Protein AF-A0A4Z2EC33-F1 (afdb_monomer_lite)

Radius of gyration: 22.21 Å; chains: 1; bounding box: 52×62×35 Å

Secondary structure (DSSP, 8-state):
----------GGG--TTEEE---EEEETTEEEE-GGGSS-EEE-----S-HHHHHHHHHHHTTS---PPPP-

Sequence (72 aa):
MTCQARTSYTEDEVLWGHRFESCISLEKGAFRVDCSAFDKTFEVQMSSLSARDSRRAGDDDAGRVSGEAPLR

pLDDT: mean 86.53, std 17.69, range [45.97, 98.31]

InterPro domains:
  IPR013518 Potassium channel, inwardly rectifying, Kir, cytoplasmic [G3DSA:2.60.40.1400] (1-65)
  IPR014756 Immunoglobulin E-set [SSF81296] (1-56)
  IPR016449 Potassium channel, inwardly rectifying, Kir [PR01320] (7-24)
  IPR016449 Potassium channel, inwardly rectifying, Kir [PR01320] (31-45)
  IPR016449 Potassium channel, inwardly rectifying, Kir [PTHR11767] (1-56)
  IPR041647 Inward rectifier potassium channel, C-terminal [PF17655] (1-55)

Foldseek 3Di:
DDDDDDDDDDPVRDDPQKDQDDQWDQDPNDIDGNPVSGPDIDGHDDDPDDPVVVVVVVVVVVPPPDDDDDDD

Structure (mmCIF, N/CA/C/O backbone):
data_AF-A0A4Z2EC33-F1
#
_entry.id   AF-A0A4Z2EC33-F1
#
loop_
_atom_site.group_PDB
_atom_site.id
_atom_site.type_symbol
_atom_site.label_atom_id
_atom_site.label_alt_id
_atom_site.label_comp_id
_atom_site.label_asym_id
_atom_site.label_entity_id
_atom_site.label_seq_id
_atom_site.pdbx_PDB_ins_code
_atom_site.Cartn_x
_atom_site.Cartn_y
_atom_site.Cartn_z
_atom_site.occupancy
_atom_site.B_iso_or_equiv
_atom_site.auth_seq_id
_atom_site.auth_comp_id
_atom_site.auth_asym_id
_atom_site.auth_atom_id
_atom_site.pdbx_PDB_model_num
ATOM 1 N N . MET A 1 1 ? -0.248 -24.225 19.269 1.00 77.88 1 MET A N 1
ATOM 2 C CA . MET A 1 1 ? -0.784 -24.357 17.895 1.00 77.88 1 MET A CA 1
ATOM 3 C C . MET A 1 1 ? -0.082 -23.320 17.033 1.00 77.88 1 MET A C 1
ATOM 5 O O . MET A 1 1 ? 0.100 -22.213 17.523 1.00 77.88 1 MET A O 1
ATOM 9 N N . THR A 1 2 ? 0.366 -23.662 15.827 1.00 94.69 2 THR A N 1
ATOM 10 C CA . THR A 1 2 ? 1.022 -22.720 14.900 1.00 94.69 2 THR A CA 1
ATOM 11 C C . THR A 1 2 ? 0.194 -22.604 13.618 1.00 94.69 2 THR A C 1
ATOM 13 O O . THR A 1 2 ? -0.404 -23.586 13.184 1.00 94.69 2 THR A O 1
ATOM 16 N N . CYS A 1 3 ? 0.115 -21.400 13.043 1.00 96.12 3 CYS A N 1
ATOM 17 C CA . CYS A 1 3 ? -0.602 -21.103 11.796 1.00 96.12 3 CYS A CA 1
ATOM 18 C C . CYS A 1 3 ? 0.357 -20.429 10.803 1.00 96.12 3 CYS A C 1
ATOM 20 O O . CYS A 1 3 ? 1.239 -19.679 11.222 1.00 96.12 3 CYS A O 1
ATOM 22 N N . GLN A 1 4 ? 0.186 -20.695 9.506 1.00 97.94 4 GLN A N 1
ATOM 23 C CA . GLN A 1 4 ? 0.957 -20.081 8.426 1.00 97.94 4 GLN A CA 1
ATOM 24 C C . GLN A 1 4 ? 0.013 -19.524 7.356 1.00 97.94 4 GLN A C 1
ATOM 26 O O . GLN A 1 4 ? -0.873 -20.230 6.881 1.00 97.94 4 GLN A O 1
ATOM 31 N N . ALA A 1 5 ? 0.267 -18.286 6.932 1.00 97.56 5 ALA A N 1
ATOM 32 C CA . ALA A 1 5 ? -0.346 -17.657 5.766 1.00 97.56 5 ALA A CA 1
ATOM 33 C C . ALA A 1 5 ? 0.760 -17.194 4.805 1.00 97.56 5 ALA A C 1
ATOM 35 O O . ALA A 1 5 ? 1.831 -16.777 5.248 1.00 97.56 5 ALA A O 1
ATOM 36 N N . ARG A 1 6 ? 0.527 -17.311 3.494 1.00 98.12 6 ARG A N 1
ATOM 37 C CA . ARG A 1 6 ? 1.473 -16.929 2.433 1.00 98.12 6 ARG A CA 1
ATOM 38 C C . ARG A 1 6 ? 0.718 -16.211 1.318 1.00 98.12 6 ARG A C 1
ATOM 40 O O . ARG A 1 6 ? -0.415 -16.579 1.029 1.00 98.12 6 ARG A O 1
ATOM 47 N N . THR A 1 7 ? 1.371 -15.234 0.701 1.00 97.69 7 THR A N 1
ATOM 48 C CA . THR A 1 7 ? 0.909 -14.533 -0.502 1.00 97.69 7 THR A CA 1
ATOM 49 C C . THR A 1 7 ? 2.109 -14.245 -1.408 1.00 97.69 7 THR A C 1
ATOM 51 O O . THR A 1 7 ? 3.255 -14.348 -0.959 1.00 97.69 7 THR A O 1
ATOM 54 N N . SER A 1 8 ? 1.861 -13.911 -2.668 1.00 98.00 8 SER A N 1
ATOM 55 C CA . SER A 1 8 ? 2.870 -13.564 -3.673 1.00 98.00 8 SER A CA 1
ATOM 56 C C . SER A 1 8 ? 2.364 -12.423 -4.545 1.00 98.00 8 SER A C 1
ATOM 58 O O . SER A 1 8 ? 1.155 -12.285 -4.695 1.00 98.00 8 SER A O 1
ATOM 60 N N . TYR A 1 9 ? 3.294 -11.675 -5.138 1.00 97.69 9 TYR A N 1
ATOM 61 C CA . TYR A 1 9 ? 3.010 -10.632 -6.120 1.00 97.69 9 TYR A CA 1
ATOM 62 C C . TYR A 1 9 ? 3.806 -10.916 -7.402 1.00 97.69 9 TYR A C 1
ATOM 64 O O . TYR A 1 9 ? 4.995 -11.239 -7.331 1.00 97.69 9 TYR A O 1
ATOM 72 N N . THR A 1 10 ? 3.140 -10.836 -8.545 1.00 98.31 10 THR A N 1
ATOM 73 C CA . THR A 1 10 ? 3.690 -10.851 -9.908 1.00 98.31 10 THR A CA 1
ATOM 74 C C . THR A 1 10 ? 4.222 -9.466 -10.284 1.00 98.31 10 THR A C 1
ATOM 76 O O . THR A 1 10 ? 4.003 -8.500 -9.551 1.00 98.31 10 THR A O 1
ATOM 79 N N . GLU A 1 11 ? 4.945 -9.338 -11.401 1.00 97.38 11 GLU A N 1
ATOM 80 C CA . GLU A 1 11 ? 5.504 -8.046 -11.827 1.00 97.38 11 GLU A CA 1
ATOM 81 C C . GLU A 1 11 ? 4.449 -6.937 -11.973 1.00 97.38 11 GLU A C 1
ATOM 83 O O . GLU A 1 11 ? 4.714 -5.798 -11.592 1.00 97.38 11 GLU A O 1
ATOM 88 N N . ASP A 1 12 ? 3.246 -7.281 -12.434 1.00 97.44 12 ASP A N 1
ATOM 89 C CA . ASP A 1 12 ? 2.150 -6.333 -12.659 1.00 97.44 12 ASP A CA 1
ATOM 90 C C . ASP A 1 12 ? 1.452 -5.904 -11.355 1.00 97.44 12 ASP A C 1
ATOM 92 O O . ASP A 1 12 ? 0.741 -4.900 -11.321 1.00 97.44 12 ASP A O 1
ATOM 96 N N . GLU A 1 13 ? 1.663 -6.639 -10.258 1.00 97.75 13 GLU A N 1
ATOM 97 C CA . GLU A 1 13 ? 1.099 -6.331 -8.937 1.00 97.75 13 GLU A CA 1
ATOM 98 C C . GLU A 1 13 ? 2.013 -5.404 -8.114 1.00 97.75 13 GLU A C 1
ATOM 100 O O . GLU A 1 13 ? 1.613 -4.905 -7.059 1.00 97.75 13 GLU A O 1
ATOM 105 N N . VAL A 1 14 ? 3.239 -5.142 -8.587 1.00 97.00 14 VAL A N 1
ATOM 106 C CA . VAL A 1 14 ? 4.210 -4.261 -7.923 1.00 97.00 14 VAL A CA 1
ATOM 107 C C . VAL A 1 14 ? 4.242 -2.898 -8.610 1.00 97.00 14 VAL A C 1
ATOM 109 O O . VAL A 1 14 ? 4.954 -2.669 -9.586 1.00 97.00 14 VAL A O 1
ATOM 112 N N . LEU A 1 15 ? 3.495 -1.950 -8.048 1.00 97.06 15 LEU A N 1
ATOM 113 C CA . LEU A 1 15 ? 3.351 -0.609 -8.610 1.00 97.06 15 LEU A CA 1
ATOM 114 C C . LEU A 1 15 ? 4.480 0.328 -8.143 1.00 97.06 15 LEU A C 1
ATOM 116 O O . LEU A 1 15 ? 4.525 0.755 -6.985 1.00 97.06 15 LEU A O 1
ATOM 120 N N . TRP A 1 16 ? 5.405 0.674 -9.045 1.00 96.56 16 TRP A N 1
ATOM 121 C CA . TRP A 1 16 ? 6.451 1.663 -8.758 1.00 96.56 16 TRP A CA 1
ATOM 122 C C . TRP A 1 16 ? 5.867 3.073 -8.669 1.00 96.56 16 TRP A C 1
ATOM 124 O O . TRP A 1 16 ? 5.046 3.465 -9.490 1.00 96.56 16 TRP A O 1
ATOM 134 N N . GLY A 1 17 ? 6.312 3.861 -7.691 1.00 97.12 17 GLY A N 1
ATOM 135 C CA . GLY A 1 17 ? 5.778 5.209 -7.494 1.00 97.12 17 GLY A CA 1
ATOM 136 C C . GLY A 1 17 ? 4.442 5.257 -6.757 1.00 97.12 17 GLY A C 1
ATOM 137 O O . GLY A 1 17 ? 3.848 6.322 -6.681 1.00 97.12 17 GLY A O 1
ATOM 138 N N . HIS A 1 18 ? 3.973 4.149 -6.179 1.00 98.12 18 HIS A N 1
ATOM 139 C CA . HIS A 1 18 ? 2.747 4.131 -5.383 1.00 98.12 18 HIS A CA 1
ATOM 140 C C . HIS A 1 18 ? 3.038 4.141 -3.881 1.00 98.12 18 HIS A C 1
ATOM 142 O O . HIS A 1 18 ? 3.997 3.532 -3.400 1.00 98.12 18 HIS A O 1
ATOM 148 N N . ARG A 1 19 ? 2.179 4.826 -3.123 1.00 98.12 19 ARG A N 1
ATOM 149 C CA . ARG A 1 19 ? 2.196 4.849 -1.658 1.00 98.12 19 ARG A CA 1
ATOM 150 C C . ARG A 1 19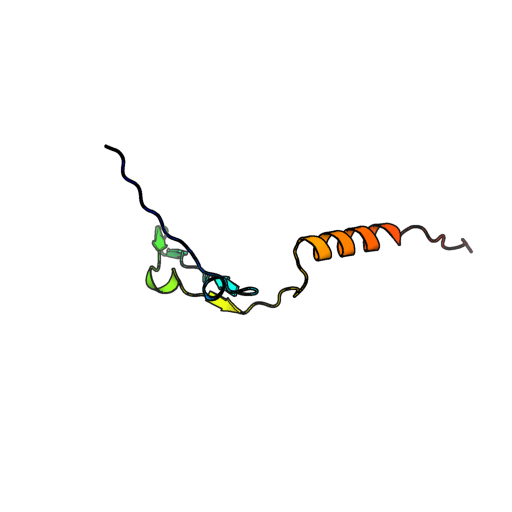 ? 0.841 4.412 -1.113 1.00 98.12 19 ARG A C 1
ATOM 152 O O . ARG A 1 19 ? -0.190 4.817 -1.640 1.00 98.12 19 ARG A O 1
ATOM 159 N N . PHE A 1 20 ? 0.854 3.614 -0.047 1.00 98.00 20 PHE A N 1
ATOM 160 C CA . PHE A 1 20 ? -0.363 3.222 0.664 1.00 98.00 20 PHE A CA 1
ATOM 161 C C . PHE A 1 20 ? -1.022 4.417 1.353 1.00 98.00 20 PHE A C 1
ATOM 163 O O . PHE A 1 20 ? -0.344 5.294 1.902 1.00 98.00 20 PHE A O 1
ATOM 170 N N . GLU A 1 21 ? -2.350 4.436 1.335 1.00 97.25 21 GLU A N 1
ATOM 171 C CA . GLU A 1 21 ? -3.142 5.354 2.143 1.00 97.25 21 GLU A CA 1
ATOM 172 C C . GLU A 1 21 ? -3.006 5.009 3.638 1.00 97.25 21 GLU A C 1
ATOM 174 O O . GLU A 1 21 ? -2.812 3.855 4.024 1.00 97.25 21 GLU A O 1
ATOM 179 N N . SER A 1 22 ? -3.070 6.020 4.510 1.00 96.44 22 SER A N 1
ATOM 180 C CA . SER A 1 22 ? -3.037 5.779 5.954 1.00 96.44 22 SER A CA 1
ATOM 181 C C . SER A 1 22 ? -4.360 5.171 6.405 1.00 96.44 22 SER A C 1
ATOM 183 O O . SER A 1 22 ? -5.387 5.842 6.380 1.00 96.44 22 SER A O 1
ATOM 185 N N . CYS A 1 23 ? -4.329 3.930 6.882 1.00 96.31 23 CYS A N 1
ATOM 186 C CA . CYS A 1 23 ? -5.514 3.227 7.371 1.00 96.31 23 CYS A CA 1
ATOM 187 C C . CYS A 1 23 ? -5.709 3.320 8.894 1.00 96.31 23 CYS A C 1
ATOM 189 O O . CYS A 1 23 ? -6.646 2.727 9.422 1.00 96.31 23 CYS A O 1
ATOM 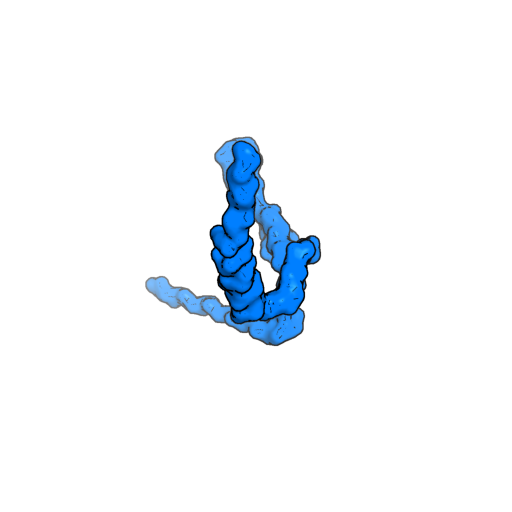191 N N . ILE A 1 24 ? -4.840 4.038 9.617 1.00 96.75 24 ILE A N 1
ATOM 192 C CA . ILE A 1 24 ? -4.918 4.180 11.078 1.00 96.75 24 ILE A CA 1
ATOM 193 C C . ILE A 1 24 ? -5.176 5.639 11.457 1.00 96.75 24 ILE A C 1
ATOM 195 O O . ILE A 1 24 ? -4.472 6.541 11.000 1.00 96.75 24 ILE A O 1
ATOM 199 N N . SER A 1 25 ? -6.152 5.863 12.338 1.00 95.19 25 SER A N 1
ATOM 200 C CA . SER A 1 25 ? -6.467 7.171 12.921 1.00 95.19 25 SER A CA 1
ATOM 201 C C . SER A 1 25 ? -6.594 7.087 14.445 1.00 95.19 25 SER A C 1
ATOM 203 O O . SER A 1 25 ? -6.872 6.027 15.009 1.00 95.19 25 SER A O 1
ATOM 205 N N . LEU A 1 26 ? -6.372 8.210 15.135 1.00 96.06 26 LEU A N 1
ATOM 206 C CA . LEU A 1 26 ? -6.641 8.341 16.567 1.00 96.06 26 LEU A CA 1
ATOM 207 C C . LEU A 1 26 ? -7.951 9.108 16.752 1.00 96.06 26 LEU A C 1
ATOM 209 O O . LEU A 1 26 ? -8.014 10.312 16.511 1.00 96.06 26 LEU A O 1
ATOM 213 N N . GLU A 1 27 ? -8.990 8.426 17.222 1.00 92.69 27 GLU A N 1
ATOM 214 C CA . GLU A 1 27 ? -10.306 9.016 17.453 1.00 92.69 27 GLU A CA 1
ATOM 215 C C . GLU A 1 27 ? -10.718 8.834 18.910 1.00 92.69 27 GLU A C 1
ATOM 217 O O . GLU A 1 27 ? -10.798 7.717 19.418 1.00 92.69 27 GLU A O 1
ATOM 222 N N . LYS A 1 28 ? -11.007 9.948 19.595 1.00 91.00 28 LYS A N 1
ATOM 223 C CA . LYS A 1 28 ? -11.491 9.959 20.990 1.00 91.00 28 LYS A CA 1
ATOM 224 C C . LYS A 1 28 ? -10.608 9.140 21.953 1.00 91.00 28 LYS A C 1
ATOM 226 O O . LYS A 1 28 ? -11.115 8.496 22.865 1.00 91.00 28 LYS A O 1
ATOM 231 N N . GLY A 1 29 ? -9.290 9.166 21.743 1.00 94.31 29 GLY A N 1
ATOM 232 C CA . GLY A 1 29 ? -8.315 8.454 22.577 1.00 94.31 29 GLY A CA 1
ATOM 233 C C . GLY A 1 29 ? -8.133 6.969 22.246 1.00 94.31 29 GLY A C 1
ATOM 234 O O . GLY A 1 29 ? -7.402 6.289 22.958 1.00 94.31 29 GLY A O 1
ATOM 235 N N . ALA A 1 30 ? -8.755 6.466 21.175 1.00 94.62 30 ALA A N 1
ATOM 236 C CA . ALA A 1 30 ? -8.585 5.096 20.702 1.00 94.62 30 ALA A CA 1
ATOM 237 C C . ALA A 1 30 ? -8.056 5.066 19.262 1.00 94.62 30 ALA A C 1
ATOM 239 O O . ALA A 1 30 ? -8.458 5.874 18.423 1.00 94.62 30 ALA A O 1
ATOM 240 N N . PHE A 1 31 ? -7.168 4.115 18.968 1.00 96.50 31 PHE A N 1
ATOM 241 C CA . PHE A 1 31 ? -6.744 3.853 17.596 1.00 96.50 31 PHE A CA 1
ATOM 242 C C . PHE A 1 31 ? -7.842 3.102 16.847 1.00 96.50 31 PHE A C 1
ATOM 244 O O . PHE A 1 31 ? -8.357 2.091 17.328 1.00 96.50 31 PHE A O 1
ATOM 251 N N . ARG A 1 32 ? -8.190 3.598 15.664 1.00 96.06 32 ARG A N 1
ATOM 252 C CA . ARG A 1 32 ? -9.103 2.952 14.724 1.00 96.06 32 ARG A CA 1
ATOM 253 C C . ARG A 1 32 ? -8.345 2.533 13.479 1.00 96.06 32 ARG A C 1
ATOM 255 O O . ARG A 1 32 ? -7.435 3.233 13.046 1.00 96.06 32 ARG A O 1
ATOM 262 N N . VAL A 1 33 ? -8.744 1.389 12.931 1.00 96.75 33 VAL A N 1
ATOM 263 C CA . VAL A 1 33 ? -8.208 0.834 11.688 1.00 96.75 33 VAL A CA 1
ATOM 264 C C . VAL A 1 33 ? -9.338 0.797 10.665 1.00 96.75 33 VAL A C 1
ATOM 266 O O . VAL A 1 33 ? -10.355 0.144 10.900 1.00 96.75 33 VAL A O 1
ATOM 269 N N . ASP A 1 34 ? -9.171 1.500 9.550 1.00 96.25 34 ASP A N 1
ATOM 270 C CA . ASP A 1 34 ? -10.065 1.439 8.398 1.00 96.25 34 ASP A CA 1
ATOM 271 C C . ASP A 1 34 ? -9.582 0.355 7.427 1.00 96.25 34 ASP A C 1
ATOM 273 O O . ASP A 1 34 ? -8.705 0.577 6.591 1.00 96.25 34 ASP A O 1
ATOM 277 N N . CYS A 1 35 ? -10.171 -0.839 7.524 1.00 95.69 35 CYS A N 1
ATOM 278 C CA . CYS A 1 35 ? -9.849 -1.945 6.624 1.00 95.69 35 CYS A CA 1
ATOM 279 C C . CYS A 1 35 ? -10.214 -1.659 5.158 1.00 95.69 35 CYS A C 1
ATOM 281 O O . CYS A 1 35 ? -9.685 -2.332 4.283 1.00 95.69 35 CYS A O 1
ATOM 283 N N . SER A 1 36 ? -11.082 -0.678 4.872 1.00 96.00 36 SER A N 1
ATOM 284 C CA . SER A 1 36 ? -11.403 -0.286 3.493 1.00 96.00 36 SER A CA 1
ATOM 285 C C . SER A 1 36 ? -10.288 0.524 2.831 1.00 96.00 36 SER A C 1
ATOM 287 O O . SER A 1 36 ? -10.305 0.703 1.618 1.00 96.00 36 SER A O 1
ATOM 289 N N . ALA A 1 37 ? -9.356 1.067 3.618 1.00 96.06 37 ALA A N 1
ATOM 290 C CA . ALA A 1 37 ? -8.186 1.791 3.133 1.00 96.06 37 ALA A CA 1
ATOM 291 C C . ALA A 1 37 ? -6.921 0.920 3.095 1.00 96.06 37 ALA A C 1
ATOM 293 O O . ALA A 1 37 ? -5.866 1.399 2.697 1.00 96.06 37 ALA A O 1
ATOM 294 N N . PHE A 1 38 ? -7.011 -0.349 3.508 1.00 96.69 38 PHE A N 1
ATOM 295 C CA . PHE A 1 38 ? -5.851 -1.221 3.688 1.00 96.69 38 PHE A CA 1
ATOM 296 C C . PHE A 1 38 ? -5.064 -1.460 2.391 1.00 96.69 38 PHE A C 1
ATOM 298 O O . PHE A 1 38 ? -3.837 -1.438 2.400 1.00 96.69 38 PHE A O 1
ATOM 305 N N . ASP A 1 39 ? -5.768 -1.672 1.285 1.00 96.69 39 ASP A N 1
ATOM 306 C CA . ASP A 1 39 ? -5.213 -1.944 -0.040 1.00 96.69 39 ASP A CA 1
ATOM 307 C C . ASP A 1 39 ? -5.186 -0.706 -0.952 1.00 96.69 39 ASP A C 1
ATOM 309 O O . ASP A 1 39 ? -4.689 -0.770 -2.078 1.00 96.69 39 ASP A O 1
ATOM 313 N N . LYS A 1 40 ? -5.676 0.446 -0.475 1.00 97.69 40 LYS A N 1
ATOM 314 C CA . LYS A 1 40 ? -5.702 1.681 -1.263 1.00 97.69 40 LYS A CA 1
ATOM 315 C C . LYS A 1 40 ? -4.300 2.260 -1.416 1.00 97.69 40 LYS A C 1
ATOM 317 O O . LYS A 1 40 ? -3.567 2.453 -0.443 1.00 97.69 40 LYS A O 1
ATOM 322 N N . THR A 1 41 ? -3.951 2.597 -2.653 1.00 98.06 41 THR A N 1
ATOM 323 C CA . THR A 1 41 ? -2.696 3.273 -2.992 1.00 98.06 41 THR A CA 1
ATOM 324 C C . THR A 1 41 ? -2.945 4.489 -3.872 1.00 98.06 41 THR A C 1
ATOM 326 O O . THR A 1 41 ? -3.978 4.597 -4.531 1.00 98.06 41 THR A O 1
ATOM 329 N N . PHE A 1 42 ? -1.986 5.410 -3.884 1.00 97.75 42 PHE A N 1
ATOM 330 C CA . PHE A 1 42 ? -1.984 6.576 -4.761 1.00 97.75 42 PHE A CA 1
ATOM 331 C C . PHE A 1 42 ? -0.589 6.833 -5.330 1.00 97.75 42 PHE A C 1
ATOM 333 O O . PHE A 1 42 ? 0.420 6.485 -4.710 1.00 97.75 42 PHE A O 1
ATOM 340 N N . GLU A 1 43 ? -0.547 7.463 -6.502 1.00 97.56 43 GLU A N 1
ATOM 341 C CA . GLU A 1 43 ? 0.692 7.818 -7.192 1.00 97.56 43 GLU A CA 1
ATOM 342 C C . GLU A 1 43 ? 1.439 8.956 -6.482 1.00 97.56 43 GLU A C 1
ATOM 344 O O . GLU A 1 43 ? 0.857 9.935 -6.006 1.00 97.56 43 GLU A O 1
ATOM 349 N N . VAL A 1 44 ? 2.761 8.833 -6.433 1.00 97.88 44 VAL A N 1
ATOM 350 C CA . VAL A 1 44 ? 3.700 9.803 -5.876 1.00 97.88 44 VAL A CA 1
ATOM 351 C C . VAL A 1 44 ? 4.870 9.951 -6.842 1.00 97.88 44 VAL A C 1
ATOM 353 O O . VAL A 1 44 ? 5.316 8.991 -7.468 1.00 97.88 44 VAL A O 1
ATOM 356 N N . GLN A 1 45 ? 5.407 11.166 -6.942 1.00 96.12 45 GLN A N 1
ATOM 357 C CA . GLN A 1 45 ? 6.609 11.414 -7.729 1.00 96.12 45 GLN A CA 1
ATOM 358 C C . GLN A 1 45 ? 7.783 10.598 -7.181 1.00 96.12 45 GLN A C 1
ATOM 360 O O . GLN A 1 45 ? 8.222 10.803 -6.050 1.00 96.12 45 GLN A O 1
ATOM 365 N N . MET A 1 46 ? 8.297 9.691 -8.008 1.00 93.38 46 MET A N 1
ATOM 366 C CA . MET A 1 46 ? 9.443 8.847 -7.697 1.00 93.38 46 MET A CA 1
ATOM 367 C C . MET A 1 46 ? 10.422 8.827 -8.867 1.00 93.38 46 MET A C 1
ATOM 369 O O . MET A 1 46 ? 10.039 8.949 -10.029 1.00 93.38 46 MET A O 1
ATOM 373 N N . SER A 1 47 ? 11.704 8.665 -8.543 1.00 93.00 47 SER A N 1
ATOM 374 C CA . SER A 1 47 ? 12.757 8.459 -9.537 1.00 93.00 47 SER A CA 1
ATOM 375 C C . SER A 1 47 ? 12.474 7.200 -10.356 1.00 93.00 47 SER A C 1
ATOM 377 O O . SER A 1 47 ? 12.121 6.168 -9.790 1.00 93.00 47 SER A O 1
ATOM 379 N N . SER A 1 48 ? 12.662 7.264 -11.674 1.00 92.75 48 SER A N 1
ATOM 380 C CA . SER A 1 48 ? 12.602 6.093 -12.560 1.00 92.75 48 SER A CA 1
ATOM 381 C C . SER A 1 48 ? 13.892 5.267 -12.550 1.00 92.75 48 SER A C 1
ATOM 383 O O . SER A 1 48 ? 13.967 4.227 -13.204 1.00 92.75 48 SER A O 1
ATOM 385 N N . LEU A 1 49 ? 14.923 5.722 -11.831 1.00 94.94 49 LEU A N 1
ATOM 386 C CA . LEU A 1 49 ? 16.187 5.008 -11.730 1.00 94.94 49 LEU A CA 1
ATOM 387 C C . LEU A 1 49 ? 16.027 3.740 -10.899 1.00 94.94 49 LEU A C 1
ATOM 389 O O . LEU A 1 49 ? 15.353 3.721 -9.867 1.00 94.94 49 LEU A O 1
ATOM 393 N N . SER A 1 50 ? 16.763 2.701 -11.288 1.00 94.75 50 SER A N 1
ATOM 394 C CA . SER A 1 50 ? 16.928 1.540 -10.423 1.00 94.75 50 SER A CA 1
ATOM 395 C C . SER A 1 50 ? 17.600 1.947 -9.103 1.00 94.75 50 SER A C 1
ATOM 397 O O . SER A 1 50 ? 18.341 2.936 -9.027 1.00 94.75 50 SER A O 1
ATOM 399 N N . ALA A 1 51 ? 17.408 1.150 -8.049 1.00 91.94 51 ALA A N 1
ATOM 400 C CA . ALA A 1 51 ? 18.082 1.383 -6.769 1.00 91.94 51 ALA A CA 1
ATOM 401 C C . ALA A 1 51 ? 19.619 1.3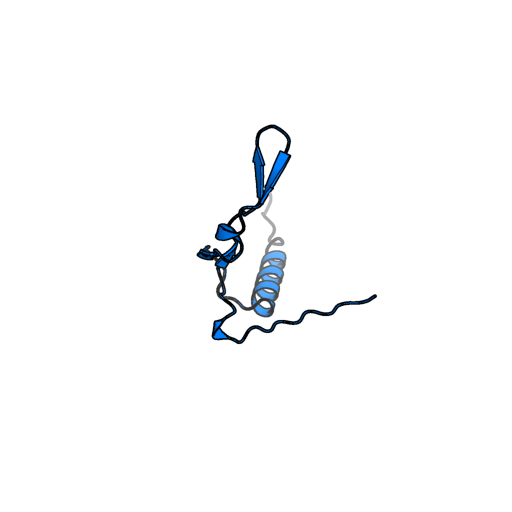54 -6.898 1.00 91.94 51 ALA A C 1
ATOM 403 O O . ALA A 1 51 ? 20.321 2.006 -6.126 1.00 91.94 51 ALA A O 1
ATOM 404 N N . ARG A 1 52 ? 20.153 0.615 -7.882 1.00 94.62 52 ARG A N 1
ATOM 405 C CA . ARG A 1 52 ? 21.592 0.556 -8.168 1.00 94.62 52 ARG A CA 1
ATOM 406 C C . ARG A 1 52 ? 22.090 1.844 -8.816 1.00 94.62 52 ARG A C 1
ATOM 408 O O . ARG A 1 52 ? 23.147 2.334 -8.431 1.00 94.62 52 ARG A O 1
ATOM 415 N N . ASP A 1 53 ? 21.343 2.380 -9.773 1.00 95.06 53 ASP A N 1
ATOM 416 C CA . ASP A 1 53 ? 21.749 3.582 -10.507 1.00 95.06 53 ASP A CA 1
ATOM 417 C C . ASP A 1 53 ? 21.557 4.837 -9.649 1.00 95.06 53 ASP A C 1
ATOM 419 O O . ASP A 1 53 ? 22.413 5.716 -9.652 1.00 95.06 53 ASP A O 1
ATOM 423 N N . SER A 1 54 ? 20.513 4.864 -8.809 1.00 90.25 54 SER A N 1
ATOM 424 C CA . SER A 1 54 ? 20.303 5.917 -7.803 1.00 90.25 54 SER A CA 1
ATOM 425 C C . SER A 1 54 ? 21.477 6.043 -6.826 1.00 90.25 54 SER A C 1
ATOM 427 O O . SER A 1 54 ? 21.858 7.151 -6.464 1.00 90.25 54 SER A O 1
ATOM 429 N N . ARG A 1 55 ? 22.073 4.917 -6.404 1.00 90.25 55 ARG A N 1
ATOM 430 C CA . ARG A 1 55 ? 23.256 4.930 -5.526 1.00 90.25 55 ARG A CA 1
ATOM 431 C C . ARG A 1 55 ? 24.472 5.522 -6.228 1.00 90.25 55 ARG A C 1
ATOM 433 O O . ARG A 1 55 ? 25.120 6.388 -5.664 1.00 90.25 55 ARG A O 1
ATOM 440 N N . ARG A 1 56 ? 24.720 5.105 -7.472 1.00 88.62 56 ARG A N 1
ATOM 441 C CA . ARG A 1 56 ? 25.836 5.618 -8.282 1.00 88.62 56 ARG A CA 1
ATOM 442 C C . ARG A 1 56 ? 25.732 7.130 -8.481 1.00 88.62 56 ARG A C 1
ATOM 444 O O . ARG A 1 56 ? 26.696 7.835 -8.232 1.00 88.62 56 ARG A O 1
ATOM 451 N N . ALA A 1 57 ? 24.537 7.620 -8.815 1.00 81.19 57 ALA A N 1
ATOM 452 C CA . ALA A 1 57 ? 24.289 9.051 -8.975 1.00 81.19 57 ALA A CA 1
ATOM 453 C C . ALA A 1 57 ? 24.497 9.856 -7.675 1.00 81.19 57 ALA A C 1
ATOM 455 O O . ALA A 1 57 ? 24.922 11.006 -7.736 1.00 81.19 57 ALA A O 1
ATOM 456 N N . GLY A 1 58 ? 24.208 9.268 -6.507 1.00 74.44 58 GLY A N 1
ATOM 457 C CA . GLY A 1 58 ? 24.484 9.893 -5.208 1.00 74.44 58 GLY A CA 1
ATOM 458 C C . GLY A 1 58 ? 25.975 9.941 -4.857 1.00 74.44 58 GLY A C 1
ATOM 459 O O . GLY A 1 58 ? 26.420 10.895 -4.223 1.00 74.44 58 GLY A O 1
ATOM 460 N N . ASP A 1 59 ? 26.749 8.950 -5.302 1.00 60.62 59 ASP A N 1
ATOM 461 C CA . ASP A 1 59 ? 28.201 8.906 -5.098 1.00 60.62 59 ASP A CA 1
ATOM 462 C C . ASP A 1 59 ? 28.937 9.936 -5.988 1.00 60.62 59 ASP A C 1
ATOM 464 O O . ASP A 1 59 ? 29.936 10.517 -5.559 1.00 60.62 59 ASP A O 1
ATOM 468 N N . ASP A 1 60 ? 28.421 10.223 -7.191 1.00 58.72 60 ASP A N 1
ATOM 469 C CA . ASP A 1 60 ? 28.993 11.208 -8.127 1.00 58.72 60 ASP A CA 1
ATOM 470 C C . ASP A 1 60 ? 28.838 12.676 -7.652 1.00 58.72 60 ASP A C 1
ATOM 472 O O . ASP A 1 60 ? 29.680 13.523 -7.966 1.00 58.72 60 ASP A O 1
ATOM 476 N N . ASP A 1 61 ? 27.804 12.999 -6.861 1.00 55.00 61 ASP A N 1
ATOM 477 C CA . ASP A 1 61 ? 27.577 14.355 -6.316 1.00 55.00 61 ASP A CA 1
ATOM 478 C C . ASP A 1 61 ? 28.499 14.675 -5.120 1.00 55.00 61 ASP A C 1
ATOM 480 O O . ASP A 1 61 ? 28.961 15.808 -4.955 1.00 55.00 61 ASP A O 1
ATOM 484 N N . ALA A 1 62 ? 28.884 13.659 -4.337 1.00 53.16 62 ALA A N 1
ATOM 485 C CA . ALA A 1 62 ? 29.820 13.810 -3.219 1.00 53.16 62 ALA A CA 1
ATOM 486 C C . ALA A 1 62 ? 31.258 14.168 -3.661 1.00 53.16 62 ALA A C 1
ATOM 488 O O . ALA A 1 62 ? 32.052 14.656 -2.855 1.00 53.16 62 ALA A O 1
ATOM 489 N N . GLY A 1 63 ? 31.599 13.968 -4.941 1.00 47.38 63 GLY A N 1
ATOM 490 C CA . GLY A 1 63 ? 32.915 14.271 -5.514 1.00 47.38 63 GLY A CA 1
ATOM 491 C C . GLY A 1 63 ? 33.113 15.716 -5.994 1.00 47.38 63 GLY A C 1
ATOM 492 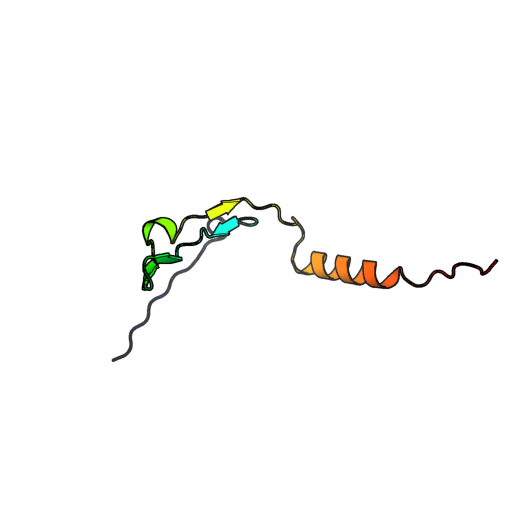O O . GLY A 1 63 ? 34.224 16.065 -6.393 1.00 47.38 63 GLY A O 1
ATOM 493 N N . ARG A 1 64 ? 32.079 16.575 -5.978 1.00 48.91 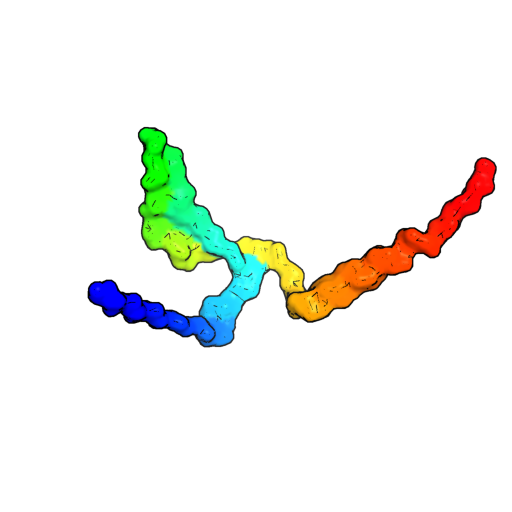64 ARG A N 1
ATOM 494 C CA . ARG A 1 64 ? 32.152 17.928 -6.575 1.00 48.91 64 ARG A CA 1
ATOM 495 C C . ARG A 1 64 ? 32.429 19.071 -5.586 1.00 48.91 64 ARG A C 1
ATOM 497 O O . ARG A 1 64 ? 32.588 20.210 -6.021 1.00 48.91 64 ARG A O 1
ATOM 504 N N . VAL A 1 65 ? 32.576 18.807 -4.282 1.00 51.47 65 VAL A N 1
ATOM 505 C CA . VAL A 1 65 ? 32.953 19.833 -3.281 1.00 51.47 65 VAL A CA 1
ATOM 506 C C . VAL A 1 65 ? 34.466 19.827 -2.995 1.00 51.47 65 VAL A C 1
ATOM 508 O O . VAL A 1 65 ? 34.949 19.646 -1.885 1.00 51.47 65 VAL A O 1
ATOM 511 N N . SER A 1 66 ? 35.276 19.994 -4.036 1.00 49.75 66 SER A N 1
ATOM 512 C CA . SER A 1 66 ? 36.708 20.315 -3.906 1.00 49.75 66 SER A CA 1
ATOM 513 C C . SER A 1 66 ? 37.152 21.093 -5.136 1.00 49.75 66 SER A C 1
ATOM 515 O O . SER A 1 66 ? 37.870 20.603 -5.998 1.00 49.75 66 SER A O 1
ATOM 517 N N . GLY A 1 67 ? 36.643 22.315 -5.245 1.00 48.09 67 GLY A N 1
ATOM 518 C CA . GLY A 1 67 ? 37.155 23.331 -6.153 1.00 48.09 67 GLY A CA 1
ATOM 519 C C . GLY A 1 67 ? 37.342 24.606 -5.351 1.00 48.09 67 GLY A C 1
ATOM 520 O O . GLY A 1 67 ? 36.362 25.221 -4.939 1.00 48.09 67 GLY A O 1
ATOM 521 N N . GLU A 1 68 ? 38.596 24.936 -5.067 1.00 45.97 68 GLU A N 1
ATOM 522 C CA . GLU A 1 68 ? 39.035 26.131 -4.352 1.00 45.97 68 GLU A CA 1
ATOM 523 C C . GLU A 1 68 ? 38.367 27.407 -4.892 1.00 45.97 68 GLU A C 1
ATOM 525 O O . GLU A 1 68 ? 38.356 27.660 -6.098 1.00 45.97 68 GLU A O 1
ATOM 530 N N . ALA A 1 69 ? 37.857 28.249 -3.992 1.00 48.53 69 ALA A N 1
ATOM 531 C CA . ALA A 1 69 ? 37.617 29.654 -4.295 1.00 48.53 69 ALA A CA 1
ATOM 532 C C . ALA A 1 69 ? 38.906 30.430 -3.960 1.00 48.53 69 ALA A C 1
ATOM 534 O O . ALA A 1 69 ? 39.363 30.344 -2.816 1.00 48.53 69 ALA A O 1
ATOM 535 N N . PRO A 1 70 ? 39.514 31.179 -4.900 1.00 50.56 70 PRO A N 1
ATOM 536 C CA . PRO A 1 70 ? 40.683 31.983 -4.586 1.00 50.56 70 PRO A CA 1
ATOM 537 C C . PRO A 1 70 ? 40.255 33.154 -3.697 1.00 50.56 70 PRO A C 1
ATOM 539 O O . PRO A 1 70 ? 39.340 33.911 -4.032 1.00 50.56 70 PRO A O 1
ATOM 542 N N . LEU A 1 71 ? 40.914 33.270 -2.544 1.00 54.56 71 LEU A N 1
ATOM 543 C CA . LEU A 1 71 ? 40.774 34.389 -1.618 1.00 54.56 71 LEU A CA 1
ATOM 544 C C . LEU A 1 71 ? 41.146 35.694 -2.338 1.00 54.56 71 LEU A C 1
ATOM 546 O O . LEU A 1 71 ? 42.201 35.781 -2.969 1.00 54.56 71 LEU A O 1
ATOM 550 N N . ARG A 1 72 ? 40.258 36.685 -2.249 1.00 51.28 72 ARG A N 1
ATOM 551 C CA . ARG A 1 72 ? 40.567 38.090 -2.531 1.00 51.28 72 ARG A CA 1
ATOM 552 C C . ARG A 1 72 ? 41.168 38.757 -1.306 1.00 51.28 72 ARG A C 1
ATOM 554 O O . ARG A 1 72 ? 40.708 38.423 -0.1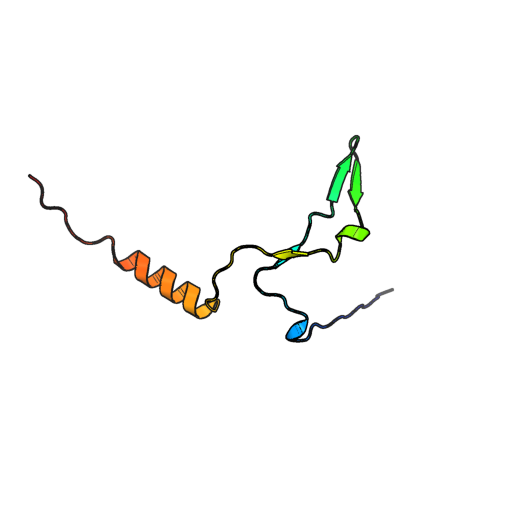93 1.00 51.28 72 ARG A O 1
#

Organism: NCBI:txid230148